Protein AF-A0A4V2WCC1-F1 (afdb_monomer_lite)

Radius of gyration: 17.13 Å; chains: 1; bounding box: 32×30×43 Å

Foldseek 3Di:
DDLLDLVVDPLVVVLVVLVCLVVLHWDWDDQDPVDGIDIDGSVDPDDDDDDQSCLVHDVVSDPDDDDDDDDLVRVLVVCCVPCCVPPVDDSVVSVVVSVVSVVSNVVRRPDD

Organism: Bacillus thuringiensis (NCBI:txid1428)

Secondary structure (DSSP, 8-state):
--TTSGGGS-HHHHHHHHHHHHTT--EEPPP-SSS---EEPTT-S-----SGGGGGS-GGG-SS-------HHHHHHHHHHHHHHHH---HHHHHHHHHHHHHHHHHHSS--

Structure (mmCIF, N/CA/C/O backbone):
data_AF-A0A4V2WCC1-F1
#
_entry.id   AF-A0A4V2WCC1-F1
#
loop_
_atom_site.group_PDB
_atom_site.id
_atom_site.type_symbol
_atom_site.label_atom_id
_atom_site.label_alt_id
_atom_site.label_comp_id
_atom_site.label_asym_id
_atom_site.label_entity_id
_atom_site.label_seq_id
_atom_site.pdbx_PDB_ins_code
_atom_site.Cartn_x
_atom_site.Cartn_y
_atom_site.Cartn_z
_atom_site.occupancy
_atom_site.B_iso_or_equiv
_atom_site.auth_seq_id
_atom_site.auth_comp_id
_atom_site.auth_asym_id
_atom_site.auth_atom_id
_atom_site.pdbx_PDB_model_num
ATOM 1 N N . MET A 1 1 ? 18.038 -1.943 -5.615 1.00 68.38 1 MET A N 1
ATOM 2 C CA . MET A 1 1 ? 16.802 -2.685 -5.277 1.00 68.38 1 MET A CA 1
ATOM 3 C C . MET A 1 1 ? 15.623 -1.809 -5.671 1.00 68.38 1 MET A C 1
ATOM 5 O O . MET A 1 1 ? 15.697 -0.616 -5.408 1.00 68.38 1 MET A O 1
ATOM 9 N N . THR A 1 2 ? 14.612 -2.341 -6.362 1.00 82.25 2 THR A N 1
ATOM 10 C CA . THR A 1 2 ? 13.464 -1.542 -6.838 1.00 82.25 2 THR A CA 1
ATOM 11 C C . THR A 1 2 ? 12.271 -1.673 -5.888 1.00 82.25 2 THR A C 1
ATOM 13 O O . THR A 1 2 ? 12.236 -2.580 -5.057 1.00 82.25 2 THR A O 1
ATOM 16 N N . ALA A 1 3 ? 11.263 -0.812 -6.047 1.00 81.50 3 ALA A N 1
ATOM 17 C CA . ALA A 1 3 ? 10.006 -0.902 -5.303 1.00 81.50 3 ALA A CA 1
ATOM 18 C C . ALA A 1 3 ? 9.183 -2.172 -5.615 1.00 81.50 3 ALA A C 1
ATOM 20 O O . ALA A 1 3 ? 8.225 -2.458 -4.904 1.00 81.50 3 ALA A O 1
ATOM 21 N N . CYS A 1 4 ? 9.541 -2.953 -6.641 1.00 83.81 4 CYS A N 1
ATOM 22 C CA . CYS A 1 4 ? 8.897 -4.240 -6.925 1.00 83.81 4 CYS A CA 1
ATOM 23 C C . CYS A 1 4 ? 9.406 -5.372 -6.018 1.00 83.81 4 CYS A C 1
ATOM 25 O O . CYS A 1 4 ? 8.863 -6.468 -6.059 1.00 83.81 4 CYS A O 1
ATOM 27 N N . HIS A 1 5 ? 10.437 -5.131 -5.200 1.00 86.69 5 HIS A N 1
ATOM 28 C CA . HIS A 1 5 ? 10.975 -6.123 -4.275 1.00 86.69 5 HIS A CA 1
ATOM 29 C C . HIS A 1 5 ? 10.437 -5.891 -2.848 1.00 86.69 5 HIS A C 1
ATOM 31 O O . HIS A 1 5 ? 10.553 -4.770 -2.348 1.00 86.69 5 HIS A O 1
ATOM 37 N N . PRO A 1 6 ? 9.934 -6.916 -2.132 1.00 88.00 6 PRO A N 1
ATOM 38 C CA . PRO A 1 6 ? 9.342 -6.751 -0.797 1.00 88.00 6 PRO A CA 1
ATOM 39 C C . PRO A 1 6 ? 10.318 -6.153 0.228 1.00 88.00 6 PRO A C 1
ATOM 41 O O . PRO A 1 6 ? 9.937 -5.310 1.034 1.00 88.00 6 PRO A O 1
ATOM 44 N N . ALA A 1 7 ? 11.606 -6.506 0.144 1.00 89.75 7 ALA A N 1
ATOM 45 C CA . ALA A 1 7 ? 12.652 -5.950 1.014 1.00 89.75 7 ALA A CA 1
ATOM 46 C C . ALA A 1 7 ? 12.912 -4.437 0.839 1.00 89.75 7 ALA A C 1
ATOM 48 O O . ALA A 1 7 ? 13.630 -3.852 1.645 1.00 89.75 7 ALA A O 1
ATOM 49 N N . ALA A 1 8 ? 12.336 -3.792 -0.182 1.00 90.56 8 ALA A N 1
ATOM 50 C CA . ALA A 1 8 ? 12.381 -2.338 -0.324 1.00 90.56 8 ALA A CA 1
ATOM 51 C C . ALA A 1 8 ? 11.362 -1.614 0.581 1.00 90.56 8 ALA A C 1
ATOM 53 O O . ALA A 1 8 ? 11.349 -0.385 0.614 1.00 90.56 8 ALA A O 1
ATOM 54 N N . HIS A 1 9 ? 10.510 -2.355 1.301 1.00 91.75 9 HIS A N 1
ATOM 55 C CA . HIS A 1 9 ? 9.377 -1.819 2.055 1.00 91.75 9 HIS A CA 1
ATOM 56 C C . HIS A 1 9 ? 9.447 -2.167 3.544 1.00 91.75 9 HIS A C 1
ATOM 58 O O . HIS A 1 9 ? 9.934 -3.223 3.945 1.00 91.75 9 HIS A O 1
ATOM 64 N N . HIS A 1 10 ? 8.855 -1.314 4.380 1.00 94.25 10 HIS A N 1
ATOM 65 C CA . HIS A 1 10 ? 8.671 -1.571 5.812 1.00 94.25 10 HIS A CA 1
ATOM 66 C C . HIS A 1 10 ? 7.405 -2.410 6.082 1.00 94.25 10 HIS A C 1
ATOM 68 O O . HIS A 1 10 ? 6.496 -1.964 6.780 1.00 94.25 10 HIS A O 1
ATOM 74 N N . LEU A 1 11 ? 7.331 -3.624 5.520 1.00 95.31 11 LEU A N 1
ATOM 75 C CA . LEU A 1 11 ? 6.110 -4.452 5.503 1.00 95.31 11 LEU A CA 1
ATOM 76 C C . LEU A 1 11 ? 5.540 -4.741 6.900 1.00 95.31 11 LEU A C 1
ATOM 78 O O . LEU A 1 11 ? 4.359 -4.517 7.134 1.00 95.31 11 LEU A O 1
ATOM 82 N N . ALA A 1 12 ? 6.382 -5.141 7.858 1.00 96.12 12 ALA A N 1
ATOM 83 C CA . ALA A 1 12 ? 5.937 -5.422 9.227 1.00 96.12 12 ALA A CA 1
ATOM 84 C C . ALA A 1 12 ? 5.347 -4.185 9.930 1.00 96.12 12 ALA A C 1
ATOM 86 O O . ALA A 1 12 ? 4.411 -4.296 10.721 1.00 96.12 12 ALA A O 1
ATOM 87 N N . ALA A 1 13 ? 5.877 -2.995 9.634 1.00 96.00 13 ALA A N 1
ATOM 88 C CA . ALA A 1 13 ? 5.313 -1.758 10.157 1.00 96.00 13 ALA A CA 1
ATOM 89 C C . ALA A 1 13 ? 3.961 -1.451 9.502 1.00 96.00 13 ALA A C 1
ATOM 91 O O . ALA A 1 13 ? 3.026 -1.102 10.212 1.00 96.00 13 ALA A O 1
ATOM 92 N N . LEU A 1 14 ? 3.832 -1.655 8.186 1.00 96.44 14 LEU A N 1
ATOM 93 C CA . LEU A 1 14 ? 2.562 -1.488 7.480 1.00 96.44 14 LEU A CA 1
ATOM 94 C C . LEU A 1 14 ? 1.477 -2.436 8.018 1.00 96.44 14 LEU A C 1
ATOM 96 O O . LEU A 1 14 ? 0.362 -1.990 8.278 1.00 96.44 14 LEU A O 1
ATOM 100 N N . GLU A 1 15 ? 1.790 -3.716 8.241 1.00 97.44 15 GLU A N 1
ATOM 101 C CA . GLU A 1 15 ? 0.832 -4.672 8.816 1.00 97.44 15 GLU A CA 1
ATOM 102 C 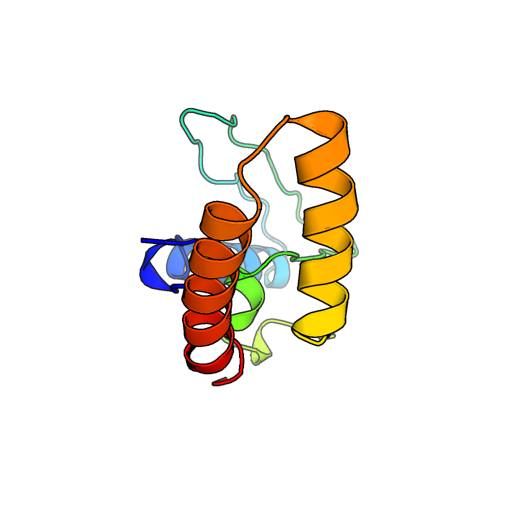C . GLU A 1 15 ? 0.379 -4.260 10.217 1.00 97.44 15 GLU A C 1
ATOM 104 O O . GLU A 1 15 ? -0.822 -4.230 10.495 1.00 97.44 15 GLU A O 1
ATOM 109 N N . ARG A 1 16 ? 1.328 -3.886 11.085 1.00 97.44 16 ARG A N 1
ATOM 110 C CA . ARG A 1 16 ? 1.032 -3.358 12.422 1.00 97.44 16 ARG A CA 1
ATOM 111 C C . ARG A 1 16 ? 0.112 -2.140 12.338 1.00 97.44 16 ARG A C 1
ATOM 113 O O . ARG A 1 16 ? -0.865 -2.055 13.077 1.00 97.44 16 ARG A O 1
ATOM 120 N N . ASP A 1 17 ? 0.413 -1.208 11.443 1.00 97.00 17 ASP A N 1
ATOM 121 C CA . ASP A 1 17 ? -0.343 0.030 11.275 1.00 97.00 17 ASP A CA 1
ATOM 122 C C . ASP A 1 17 ? -1.782 -0.252 10.803 1.00 97.00 17 ASP A C 1
ATOM 124 O O . ASP A 1 17 ? -2.736 0.304 11.349 1.00 97.00 17 ASP A O 1
ATOM 128 N N . ILE A 1 18 ? -1.977 -1.203 9.883 1.00 96.75 18 ILE A N 1
ATOM 129 C CA . ILE A 1 18 ? -3.315 -1.646 9.456 1.00 96.75 18 ILE A CA 1
ATOM 130 C C . ILE A 1 18 ? -4.065 -2.341 10.600 1.00 96.75 18 ILE A C 1
ATOM 132 O O . ILE A 1 18 ? -5.260 -2.106 10.790 1.00 96.75 18 ILE A O 1
ATOM 136 N N . GLN A 1 19 ? -3.391 -3.169 11.400 1.00 97.25 19 GLN A N 1
ATOM 137 C CA . GLN A 1 19 ? -4.007 -3.793 12.574 1.00 97.25 19 GLN A CA 1
ATOM 138 C C . GLN A 1 19 ? -4.459 -2.751 13.605 1.00 97.25 19 GLN A C 1
ATOM 140 O O . GLN A 1 19 ? -5.558 -2.878 14.146 1.00 97.25 19 GLN A O 1
ATOM 145 N N . MET A 1 20 ? -3.673 -1.692 13.829 1.00 97.56 20 MET A N 1
ATOM 146 C CA . MET A 1 20 ? -4.065 -0.576 14.698 1.00 97.56 20 MET A CA 1
ATOM 147 C C . MET A 1 20 ? -5.328 0.124 14.185 1.00 97.56 20 MET A C 1
ATOM 149 O O . MET A 1 20 ? -6.249 0.356 14.969 1.00 97.56 20 MET A O 1
ATOM 153 N N . VAL A 1 21 ? -5.434 0.366 12.872 1.00 96.00 21 VAL A N 1
ATOM 154 C CA . VAL A 1 21 ? -6.669 0.893 12.260 1.00 96.00 21 VAL A CA 1
ATOM 155 C C . VAL A 1 21 ? -7.857 -0.026 12.540 1.00 96.00 21 VAL A C 1
ATOM 157 O O . VAL A 1 21 ? -8.905 0.444 12.979 1.00 96.00 21 VAL A O 1
ATOM 160 N N . ARG A 1 22 ? -7.705 -1.339 12.332 1.00 94.50 22 ARG A N 1
ATOM 161 C CA . ARG A 1 22 ? -8.778 -2.322 12.575 1.00 94.50 22 ARG A CA 1
ATOM 162 C C . ARG A 1 22 ? -9.199 -2.389 14.044 1.00 94.50 22 ARG A C 1
ATOM 164 O O . ARG A 1 22 ? -10.365 -2.644 14.326 1.00 94.50 22 ARG A O 1
ATOM 171 N N . ALA A 1 23 ? -8.265 -2.151 14.960 1.00 96.50 23 ALA A N 1
ATOM 172 C CA . ALA A 1 23 ? -8.517 -2.085 16.395 1.00 96.50 23 ALA A CA 1
ATOM 173 C C . ALA A 1 23 ? -9.108 -0.737 16.854 1.00 96.50 23 ALA A C 1
ATOM 175 O O . ALA A 1 23 ? -9.413 -0.584 18.035 1.00 96.50 23 ALA A O 1
ATOM 176 N N . GLY A 1 24 ? -9.278 0.237 15.951 1.00 96.69 24 GLY A N 1
ATOM 177 C CA . GLY A 1 24 ? -9.790 1.564 16.290 1.00 96.69 24 GLY A CA 1
ATOM 178 C C . GLY A 1 24 ? -8.788 2.413 17.073 1.00 96.69 24 GLY A C 1
ATOM 179 O O . GLY A 1 24 ? -9.194 3.199 17.926 1.00 96.69 24 GLY A O 1
ATOM 180 N N . LEU A 1 25 ? -7.489 2.256 16.802 1.00 98.06 25 LEU A N 1
ATOM 181 C CA . LEU A 1 25 ? -6.419 3.013 17.449 1.00 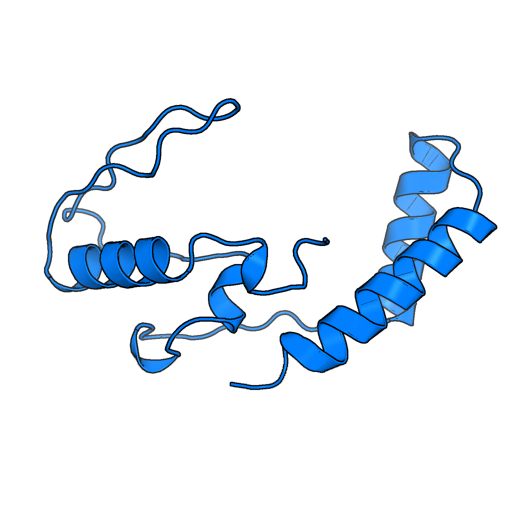98.06 25 LEU A CA 1
ATOM 182 C C . LEU A 1 25 ? -5.902 4.139 16.549 1.00 98.06 25 LEU A C 1
ATOM 184 O O . LEU A 1 25 ? -5.754 3.980 15.337 1.00 98.06 25 LEU A O 1
ATOM 188 N N . ASP A 1 26 ? -5.601 5.275 17.172 1.00 98.06 26 ASP A N 1
ATOM 189 C CA . ASP A 1 26 ? -4.834 6.347 16.545 1.00 98.06 26 ASP A CA 1
ATOM 190 C C . ASP A 1 26 ? -3.357 5.931 16.463 1.00 98.06 26 ASP A C 1
ATOM 192 O O . ASP A 1 26 ? -2.810 5.373 17.418 1.00 98.06 26 ASP A O 1
ATOM 196 N N . PHE A 1 27 ? -2.685 6.234 15.352 1.00 97.56 27 PHE A N 1
ATOM 197 C CA . PHE A 1 27 ? -1.245 6.004 15.225 1.00 97.56 27 PHE A CA 1
ATOM 198 C C . PHE A 1 27 ? -0.570 7.061 14.354 1.00 97.56 27 PHE A C 1
ATOM 200 O O . PHE A 1 27 ? -1.212 7.757 13.571 1.00 97.56 27 PHE A O 1
ATOM 207 N N . TYR A 1 28 ? 0.747 7.173 14.485 1.00 97.94 28 TYR A N 1
ATOM 208 C CA . TYR A 1 28 ? 1.570 8.043 13.654 1.00 97.94 28 TYR A CA 1
ATOM 209 C C . TYR A 1 28 ? 2.285 7.228 12.577 1.00 97.94 28 TYR A C 1
ATOM 211 O O . TYR A 1 28 ? 2.880 6.194 12.883 1.00 97.94 28 TYR A O 1
ATOM 219 N N . THR A 1 29 ? 2.266 7.702 11.330 1.00 96.56 29 THR A N 1
ATOM 220 C CA . THR A 1 29 ? 3.051 7.096 10.243 1.00 96.56 29 THR A CA 1
ATOM 221 C C . THR A 1 29 ? 4.550 7.204 10.530 1.00 96.56 29 THR A C 1
ATOM 223 O O . THR A 1 29 ? 4.989 8.071 11.289 1.00 96.56 29 THR A O 1
ATOM 226 N N . ILE A 1 30 ? 5.363 6.365 9.889 1.00 94.81 30 ILE A N 1
ATOM 227 C CA . ILE A 1 30 ? 6.827 6.437 10.011 1.00 94.81 30 ILE A CA 1
ATOM 228 C C . ILE A 1 30 ? 7.330 7.814 9.541 1.00 94.81 30 ILE A C 1
ATOM 230 O O . ILE A 1 30 ? 6.932 8.296 8.480 1.00 94.81 30 ILE A O 1
ATOM 234 N N . ASP A 1 31 ? 8.206 8.441 10.331 1.00 95.50 31 ASP A N 1
ATOM 235 C CA . ASP A 1 31 ? 8.955 9.631 9.914 1.00 95.50 31 ASP A CA 1
ATOM 236 C C . ASP A 1 31 ? 10.075 9.210 8.957 1.00 95.50 31 ASP A C 1
ATOM 238 O O . ASP A 1 31 ? 10.838 8.287 9.243 1.00 95.50 31 ASP A O 1
ATOM 242 N N . THR A 1 32 ? 10.185 9.880 7.815 1.00 92.06 32 THR A N 1
ATOM 243 C CA . THR A 1 32 ? 11.234 9.614 6.824 1.00 92.06 32 THR A CA 1
ATOM 244 C C . THR A 1 32 ? 11.970 10.905 6.488 1.00 92.06 32 THR A C 1
ATOM 246 O O . THR A 1 32 ? 11.486 12.006 6.744 1.00 92.06 32 THR A O 1
ATOM 249 N N . HIS A 1 33 ? 13.143 10.796 5.863 1.00 93.25 33 HIS A N 1
ATOM 250 C CA . HIS A 1 33 ? 13.923 11.972 5.470 1.00 93.25 33 HIS A CA 1
ATOM 251 C C . HIS A 1 33 ? 13.202 12.879 4.452 1.00 93.25 33 HIS A C 1
ATOM 253 O O . HIS A 1 33 ? 13.517 14.063 4.376 1.00 93.25 33 HIS A O 1
ATOM 259 N N . TYR A 1 34 ? 12.237 12.344 3.692 1.00 91.31 34 TYR A N 1
ATOM 260 C CA . TYR A 1 34 ? 11.465 13.074 2.677 1.00 91.31 34 TYR A CA 1
ATOM 261 C C . TYR A 1 34 ? 10.015 13.373 3.086 1.00 91.31 34 TYR A C 1
ATOM 263 O O . TYR A 1 34 ? 9.334 14.129 2.397 1.00 91.31 34 TYR A O 1
ATOM 271 N N . MET A 1 35 ? 9.510 12.796 4.179 1.00 93.88 35 MET A N 1
ATOM 272 C CA . MET A 1 35 ? 8.133 13.005 4.622 1.00 93.88 35 MET A CA 1
ATOM 273 C C . MET A 1 35 ? 8.026 12.935 6.138 1.00 93.88 35 MET A C 1
ATOM 275 O O . MET A 1 35 ? 8.414 11.940 6.752 1.00 93.88 35 MET A O 1
ATOM 279 N N . LYS A 1 36 ? 7.429 13.983 6.715 1.00 96.88 36 LYS A N 1
ATOM 280 C CA . LYS A 1 36 ? 7.127 14.028 8.141 1.00 96.88 36 LYS A CA 1
ATOM 281 C C . LYS A 1 36 ? 6.012 13.066 8.525 1.00 96.88 36 LYS A C 1
ATOM 283 O O . LYS A 1 36 ? 5.036 12.923 7.786 1.00 96.88 36 LYS A O 1
ATOM 288 N N . SER A 1 37 ? 6.153 12.468 9.703 1.00 97.44 37 SER A N 1
ATOM 289 C CA . SER A 1 37 ? 5.123 11.643 10.333 1.00 97.44 37 SER A CA 1
ATOM 290 C C . SER A 1 37 ? 3.772 12.368 10.425 1.00 97.44 37 SER A C 1
ATOM 292 O O . SER A 1 37 ? 3.710 13.571 10.697 1.00 97.44 37 SER A O 1
ATOM 294 N N . LYS A 1 38 ? 2.677 11.632 10.201 1.00 97.44 38 LYS A N 1
ATOM 295 C CA . LYS A 1 38 ? 1.296 12.129 10.269 1.00 97.44 38 LYS A CA 1
ATOM 296 C C . LYS A 1 38 ? 0.446 11.247 11.172 1.00 97.44 38 LYS A C 1
ATOM 298 O O . LYS A 1 38 ? 0.587 10.029 11.155 1.00 97.44 38 LYS A O 1
ATOM 303 N N . LEU A 1 39 ? -0.470 11.868 11.912 1.00 97.62 39 LEU A N 1
ATOM 304 C CA . LEU A 1 39 ? -1.485 11.158 12.686 1.00 97.62 39 LEU A CA 1
ATOM 305 C C . LEU A 1 39 ? -2.547 10.575 11.747 1.00 97.62 39 LEU A C 1
ATOM 307 O O . LEU A 1 39 ? -3.181 11.309 10.987 1.00 97.62 39 LEU A O 1
ATOM 311 N N . ILE A 1 40 ? -2.783 9.274 11.855 1.00 97.56 40 ILE A N 1
ATOM 312 C CA . ILE A 1 40 ? -3.938 8.587 11.291 1.00 97.56 40 ILE A CA 1
ATOM 313 C C . ILE A 1 40 ? -4.921 8.340 12.430 1.00 97.56 40 ILE A C 1
ATOM 315 O O . ILE A 1 40 ? -4.612 7.636 13.391 1.00 97.56 40 ILE A O 1
ATOM 319 N N . SER A 1 41 ? -6.100 8.955 12.335 1.00 96.62 41 SER A N 1
ATOM 320 C CA . SER A 1 41 ? -7.116 8.854 13.381 1.00 96.62 41 SER A CA 1
ATOM 321 C C . SER A 1 41 ? -8.041 7.657 13.171 1.00 96.62 41 SER A C 1
ATOM 323 O O . SER A 1 41 ? -8.594 7.459 12.089 1.00 96.62 41 SER A O 1
ATOM 325 N N . SER A 1 42 ? -8.309 6.947 14.260 1.00 93.50 42 SER A N 1
ATOM 326 C CA . SER A 1 42 ? -9.354 5.936 14.449 1.00 93.50 42 SER A CA 1
ATOM 327 C C . SER A 1 42 ? -10.770 6.419 14.125 1.00 93.50 42 SER A C 1
ATOM 329 O O . SER A 1 42 ? -11.675 5.614 13.913 1.00 93.50 42 SER A O 1
ATOM 331 N N . LYS A 1 43 ? -10.993 7.738 14.060 1.00 95.25 43 LYS A N 1
ATOM 332 C CA . LYS A 1 43 ? -12.286 8.319 13.671 1.00 95.25 43 LYS A CA 1
ATOM 333 C C . LYS A 1 43 ? -12.595 8.134 12.183 1.00 95.25 43 LYS A C 1
ATOM 335 O O . LYS A 1 43 ? -13.761 8.269 11.797 1.00 95.25 43 LYS A O 1
ATOM 340 N N . ASN A 1 44 ? -11.586 7.837 11.361 1.00 95.50 44 ASN A N 1
ATOM 341 C CA . ASN A 1 44 ? -11.759 7.574 9.938 1.00 95.50 44 ASN A CA 1
ATOM 342 C C . ASN A 1 44 ? -12.671 6.359 9.730 1.00 95.50 44 ASN A C 1
ATOM 344 O O . ASN A 1 44 ? -12.466 5.298 10.310 1.00 95.50 44 ASN A O 1
ATOM 348 N N . LYS A 1 45 ? -13.699 6.520 8.892 1.00 95.12 45 LYS A N 1
ATOM 349 C CA . LYS A 1 45 ? -14.673 5.452 8.605 1.00 95.12 45 LYS A CA 1
ATOM 350 C C . LYS A 1 45 ? -14.182 4.461 7.558 1.00 95.12 45 LYS A C 1
ATOM 352 O O . LYS A 1 45 ? -14.647 3.328 7.530 1.00 95.12 45 LYS A O 1
ATOM 357 N N . VAL A 1 46 ? -13.269 4.905 6.701 1.00 96.19 46 VAL A N 1
ATOM 358 C CA . VAL A 1 46 ? -12.670 4.120 5.625 1.00 96.19 46 VAL A CA 1
ATOM 359 C C . VAL A 1 46 ? -11.184 4.450 5.589 1.00 96.19 46 VAL A C 1
ATOM 361 O O . VAL A 1 46 ? -10.814 5.625 5.616 1.00 96.19 46 VAL A O 1
ATOM 364 N N . THR A 1 47 ? -10.353 3.416 5.500 1.00 96.00 47 THR A N 1
ATOM 365 C CA . THR A 1 47 ? -8.913 3.534 5.265 1.00 96.00 47 THR A CA 1
ATOM 366 C C . THR A 1 47 ? -8.594 2.838 3.955 1.00 96.00 47 THR A C 1
ATOM 368 O O . THR A 1 47 ? -8.958 1.679 3.766 1.00 96.00 47 THR A O 1
ATOM 371 N N . ILE A 1 48 ? -7.922 3.550 3.054 1.00 96.62 48 ILE A N 1
ATOM 372 C CA . ILE A 1 48 ? -7.439 3.011 1.783 1.00 96.62 48 ILE A CA 1
ATOM 373 C C . ILE A 1 48 ? -5.929 2.845 1.914 1.00 96.62 48 ILE A C 1
ATOM 375 O O . ILE A 1 48 ? -5.229 3.805 2.234 1.00 96.62 48 ILE A O 1
ATOM 379 N N . VAL 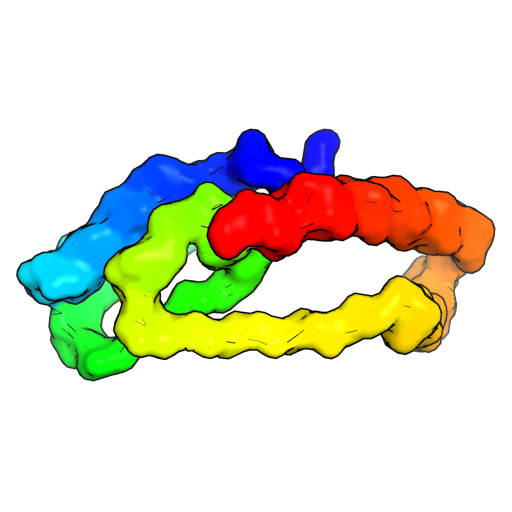A 1 49 ? -5.442 1.629 1.680 1.00 95.62 49 VAL A N 1
ATOM 380 C CA . VAL A 1 49 ? -4.013 1.333 1.563 1.00 95.62 49 VAL A CA 1
ATOM 381 C C . VAL A 1 49 ? -3.735 1.125 0.084 1.00 95.62 49 VAL A C 1
ATOM 383 O O . VAL A 1 49 ? -4.344 0.261 -0.542 1.00 95.62 49 VAL A O 1
ATOM 386 N N . GLU A 1 50 ? -2.862 1.951 -0.476 1.00 94.69 50 GLU A N 1
ATOM 387 C CA . GLU A 1 50 ? -2.552 1.971 -1.903 1.00 94.69 50 GLU A CA 1
ATOM 388 C C . GLU A 1 50 ? -1.035 1.916 -2.107 1.00 94.69 50 GLU A C 1
ATOM 390 O O . GLU A 1 50 ? -0.263 2.355 -1.251 1.00 94.69 50 GLU A O 1
ATOM 395 N N . GLY A 1 51 ? -0.624 1.319 -3.226 1.00 91.44 51 GLY A N 1
ATOM 396 C CA . GLY A 1 51 ? 0.769 1.126 -3.610 1.00 91.44 51 GLY A CA 1
ATOM 397 C C . GLY A 1 51 ? 1.205 -0.341 -3.629 1.00 91.44 51 GLY A C 1
ATOM 398 O O . GLY A 1 51 ? 0.491 -1.248 -3.203 1.00 91.44 51 GLY A O 1
ATOM 399 N N . MET A 1 52 ? 2.425 -0.571 -4.124 1.00 89.50 52 MET A N 1
ATOM 400 C CA . MET A 1 52 ? 2.993 -1.913 -4.335 1.00 89.50 52 MET A CA 1
ATOM 401 C C . MET A 1 52 ? 3.085 -2.759 -3.061 1.00 89.50 52 MET A C 1
ATOM 403 O O . MET A 1 52 ? 2.920 -3.973 -3.116 1.00 89.50 52 MET A O 1
ATOM 407 N N . SER A 1 53 ? 3.329 -2.134 -1.907 1.00 91.88 53 SER A N 1
ATOM 408 C CA . SER A 1 53 ? 3.486 -2.839 -0.630 1.00 91.88 53 SER A CA 1
ATOM 409 C C . SER A 1 53 ? 2.228 -3.589 -0.190 1.00 91.88 53 SER A C 1
ATOM 411 O O . SER A 1 53 ? 2.348 -4.575 0.534 1.00 91.88 53 SER A O 1
ATOM 413 N N . ALA A 1 54 ? 1.043 -3.181 -0.659 1.00 92.50 54 ALA A N 1
ATOM 414 C CA . ALA A 1 54 ? -0.211 -3.873 -0.374 1.00 92.50 54 ALA A CA 1
ATOM 415 C C . ALA A 1 54 ? -0.248 -5.302 -0.950 1.00 92.50 54 ALA A C 1
ATOM 417 O O . ALA A 1 54 ? -0.941 -6.151 -0.398 1.00 92.50 54 ALA A O 1
ATOM 418 N N . ALA A 1 55 ? 0.521 -5.585 -2.010 1.00 90.00 55 ALA A N 1
ATOM 419 C CA . ALA A 1 55 ? 0.637 -6.925 -2.591 1.00 90.00 55 ALA A CA 1
ATOM 420 C C . ALA A 1 55 ? 1.538 -7.872 -1.769 1.00 90.00 55 ALA A C 1
ATOM 422 O O . ALA A 1 55 ? 1.528 -9.081 -1.984 1.00 90.00 55 ALA A O 1
ATOM 423 N N . PHE A 1 56 ? 2.324 -7.342 -0.824 1.00 91.88 56 PHE A N 1
ATOM 424 C CA . PHE A 1 56 ? 3.351 -8.098 -0.093 1.00 91.88 56 PHE A CA 1
ATOM 425 C C . PHE A 1 56 ? 3.001 -8.383 1.375 1.00 91.88 56 PHE A C 1
ATOM 427 O O . PHE A 1 56 ? 3.853 -8.872 2.114 1.00 91.88 56 PHE A O 1
ATOM 434 N N . ILE A 1 57 ? 1.788 -8.049 1.813 1.00 94.06 57 ILE A N 1
ATOM 435 C CA . ILE A 1 57 ? 1.324 -8.235 3.195 1.00 94.06 57 ILE A CA 1
ATOM 436 C C . ILE A 1 57 ? 0.093 -9.135 3.248 1.00 94.06 57 ILE A C 1
ATOM 438 O O . ILE A 1 57 ? -0.541 -9.381 2.222 1.00 94.06 57 ILE A O 1
ATOM 442 N N . ASN A 1 58 ? -0.261 -9.616 4.442 1.00 94.56 58 ASN A N 1
ATOM 443 C CA . ASN A 1 58 ? -1.362 -10.559 4.611 1.00 94.56 58 ASN A CA 1
ATOM 444 C C . ASN A 1 58 ? -2.690 -10.015 4.020 1.00 94.56 58 ASN A C 1
ATOM 446 O O . ASN A 1 58 ? -3.232 -9.023 4.529 1.00 94.56 58 ASN A O 1
ATOM 450 N N . PRO A 1 59 ? -3.268 -10.678 2.995 1.00 93.25 59 PRO A N 1
ATOM 451 C CA . PRO A 1 59 ? -4.463 -10.197 2.308 1.00 93.25 59 PRO A CA 1
ATOM 452 C C . PRO A 1 59 ? -5.740 -10.245 3.164 1.00 93.25 59 PRO A C 1
ATOM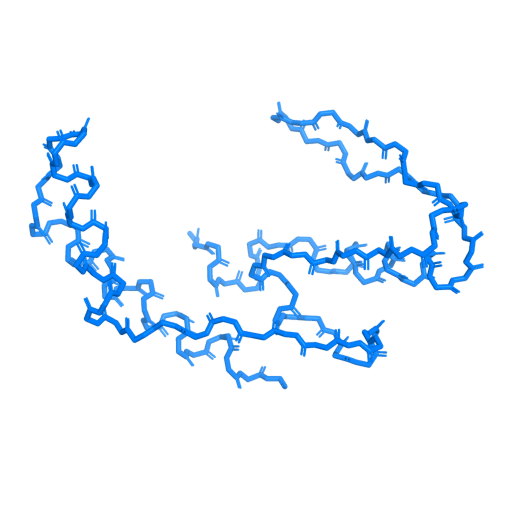 454 O O . PRO A 1 59 ? -6.745 -9.644 2.768 1.00 93.25 59 PRO A O 1
ATOM 457 N N . ASP A 1 60 ? -5.725 -10.922 4.315 1.00 95.00 60 ASP A N 1
ATOM 458 C CA . ASP A 1 60 ? -6.845 -10.979 5.267 1.00 95.00 60 ASP A CA 1
ATOM 459 C C . ASP A 1 60 ? -6.971 -9.706 6.118 1.00 95.00 60 ASP A C 1
ATOM 461 O O . ASP A 1 60 ? -7.983 -9.480 6.788 1.00 95.00 60 ASP A O 1
ATOM 465 N N . LEU A 1 61 ? -5.969 -8.821 6.069 1.00 95.62 61 LEU A N 1
ATOM 466 C CA . LEU A 1 61 ? -6.042 -7.506 6.706 1.00 95.62 61 LEU A CA 1
ATOM 467 C C . LEU A 1 61 ? -7.064 -6.581 6.021 1.00 95.62 61 LEU A C 1
ATOM 469 O O . LEU A 1 61 ? -7.551 -5.630 6.645 1.00 95.62 61 LEU A O 1
ATOM 473 N N . PHE A 1 62 ? -7.437 -6.877 4.773 1.00 95.38 62 PHE A N 1
ATOM 474 C CA . PHE A 1 62 ? -8.302 -6.045 3.941 1.00 95.38 62 PHE A CA 1
ATOM 475 C C . PHE A 1 62 ? -9.727 -6.588 3.838 1.00 95.38 62 PHE A C 1
ATOM 477 O O . PHE A 1 62 ? -9.950 -7.756 3.533 1.00 95.38 62 PHE A O 1
ATOM 484 N N . ASN A 1 63 ? -10.717 -5.707 4.013 1.00 96.81 63 ASN A N 1
ATOM 485 C CA . ASN A 1 63 ? -12.122 -6.051 3.770 1.00 96.81 63 ASN A CA 1
ATOM 486 C C . ASN A 1 63 ? -12.472 -6.096 2.275 1.00 96.81 63 ASN A C 1
ATOM 488 O O . ASN A 1 63 ? -13.349 -6.854 1.873 1.00 96.81 63 ASN A O 1
ATOM 492 N N . LEU A 1 64 ? -11.799 -5.273 1.467 1.00 96.56 64 LEU A N 1
ATOM 493 C CA . LEU A 1 64 ? -11.959 -5.189 0.020 1.00 96.56 64 LEU A CA 1
ATOM 494 C C . LEU A 1 64 ? -10.577 -5.051 -0.619 1.00 96.56 64 LEU A C 1
ATOM 496 O O . LEU A 1 64 ? -9.743 -4.293 -0.126 1.00 96.56 64 LEU A O 1
ATOM 500 N N . LYS A 1 65 ? -10.356 -5.773 -1.717 1.00 94.88 65 LYS A N 1
ATOM 501 C CA . LYS A 1 65 ? -9.100 -5.786 -2.471 1.00 94.88 65 LYS A CA 1
ATOM 502 C C . LYS A 1 65 ? -9.398 -5.404 -3.916 1.00 94.88 65 LYS A C 1
ATOM 504 O O . LYS A 1 65 ? -10.296 -5.979 -4.526 1.00 94.88 65 LYS A O 1
ATOM 509 N N . ILE A 1 66 ? -8.672 -4.418 -4.435 1.00 94.50 66 ILE A N 1
ATOM 510 C CA . ILE A 1 66 ? -8.799 -3.925 -5.810 1.00 94.50 66 ILE A CA 1
ATOM 511 C C . ILE A 1 66 ? -7.410 -3.963 -6.431 1.00 94.50 66 ILE A C 1
ATOM 513 O O . ILE A 1 66 ? -6.458 -3.459 -5.839 1.00 94.50 66 ILE A O 1
ATOM 517 N N . TYR A 1 67 ? -7.305 -4.551 -7.618 1.00 91.06 67 TYR A N 1
ATOM 518 C CA . TYR A 1 67 ? -6.052 -4.664 -8.349 1.00 91.06 67 TYR A CA 1
ATOM 519 C C . TYR A 1 67 ? -6.196 -4.044 -9.737 1.00 91.06 67 TYR A C 1
ATOM 521 O O . TYR A 1 67 ? -7.044 -4.459 -10.528 1.00 91.06 67 TYR A O 1
ATOM 529 N N . PHE A 1 68 ? -5.360 -3.048 -10.028 1.00 90.38 68 PHE A N 1
ATOM 530 C CA . PHE A 1 68 ? -5.294 -2.413 -11.340 1.00 90.38 68 PHE A CA 1
ATOM 531 C C . PHE A 1 68 ? -4.187 -3.063 -12.166 1.00 90.38 68 PHE A C 1
ATOM 533 O O . PHE A 1 68 ? -3.019 -2.694 -12.072 1.00 90.38 68 PHE A O 1
ATOM 540 N N . TYR A 1 69 ? -4.564 -4.037 -12.989 1.00 87.56 69 TYR A N 1
ATOM 541 C CA . TYR A 1 69 ? -3.640 -4.667 -13.921 1.00 87.56 69 TYR A CA 1
ATOM 542 C C . TYR A 1 69 ? -3.376 -3.767 -15.133 1.00 87.56 69 TYR A C 1
ATOM 544 O O . TYR A 1 69 ? -4.303 -3.202 -15.712 1.00 87.56 69 TYR A O 1
ATOM 552 N N . THR A 1 70 ? -2.114 -3.670 -15.544 1.00 87.75 70 THR A N 1
ATOM 553 C CA . THR A 1 70 ? -1.718 -3.129 -16.850 1.00 87.75 70 THR A CA 1
ATOM 554 C C . THR A 1 70 ? -0.721 -4.099 -17.483 1.00 87.75 70 THR A C 1
ATOM 556 O O . THR A 1 70 ? 0.250 -4.521 -16.841 1.00 87.75 70 THR A O 1
ATOM 559 N N . ASP A 1 71 ? -0.963 -4.493 -18.729 1.00 87.81 71 ASP A N 1
ATOM 560 C CA . ASP A 1 71 ? -0.028 -5.323 -19.484 1.00 87.81 71 ASP A CA 1
ATOM 561 C C . ASP A 1 71 ? 1.265 -4.547 -19.803 1.00 87.81 71 ASP A C 1
ATOM 563 O O . ASP A 1 71 ? 1.312 -3.316 -19.729 1.00 87.81 71 ASP A O 1
ATOM 567 N N . GLY A 1 72 ? 2.345 -5.273 -20.098 1.00 85.12 72 GLY A N 1
ATOM 568 C CA . GLY A 1 72 ? 3.671 -4.673 -20.259 1.00 85.12 72 GLY A CA 1
ATOM 569 C C . GLY A 1 72 ? 3.760 -3.722 -21.450 1.00 85.12 72 GLY A C 1
ATOM 570 O O . GLY A 1 72 ? 4.477 -2.727 -21.375 1.00 85.12 72 GLY A O 1
ATOM 571 N N . GLU A 1 73 ? 3.004 -3.984 -22.516 1.00 86.69 73 GLU A N 1
ATOM 572 C CA . GLU A 1 73 ? 2.995 -3.152 -23.718 1.00 86.69 73 GLU A CA 1
ATOM 573 C C . GLU A 1 73 ? 2.286 -1.820 -23.448 1.00 86.69 73 GLU A C 1
ATOM 575 O O . GLU A 1 73 ? 2.843 -0.752 -23.714 1.00 86.69 73 GLU A O 1
ATOM 580 N N . THR A 1 74 ? 1.107 -1.863 -22.822 1.00 88.44 74 THR A N 1
ATOM 581 C CA . THR A 1 74 ? 0.367 -0.666 -22.402 1.00 88.44 74 THR A CA 1
ATOM 582 C C . THR A 1 74 ? 1.156 0.165 -21.388 1.00 88.44 74 THR A C 1
ATOM 584 O O . THR A 1 74 ? 1.162 1.397 -21.466 1.00 88.44 74 THR A O 1
ATOM 587 N N . GLU A 1 75 ? 1.837 -0.476 -20.433 1.00 87.69 75 GLU A N 1
ATOM 588 C CA . GLU A 1 75 ? 2.698 0.210 -19.465 1.00 87.69 75 GLU A CA 1
ATOM 589 C C . GLU A 1 75 ? 3.876 0.907 -20.160 1.00 87.69 75 GLU A C 1
ATOM 591 O O . GLU A 1 75 ? 4.105 2.098 -19.927 1.00 87.69 75 GLU A O 1
ATOM 596 N N . LEU A 1 76 ? 4.584 0.196 -21.046 1.00 85.19 76 LEU A N 1
ATOM 597 C CA . LEU A 1 76 ? 5.720 0.733 -21.789 1.00 85.19 76 LEU A CA 1
ATOM 598 C C . LEU A 1 76 ? 5.300 1.916 -22.663 1.00 85.19 76 LEU A C 1
ATOM 600 O O . LEU A 1 76 ? 5.952 2.953 -22.608 1.00 85.19 76 LEU A O 1
ATOM 604 N N . MET A 1 77 ? 4.186 1.811 -23.397 1.00 85.75 77 MET A N 1
ATOM 605 C CA . MET A 1 77 ? 3.663 2.917 -24.207 1.00 85.75 77 MET A CA 1
ATOM 606 C C . MET A 1 77 ? 3.392 4.167 -23.361 1.00 85.75 77 MET A C 1
ATOM 608 O O . MET A 1 77 ? 3.825 5.259 -23.724 1.00 85.75 77 MET A O 1
ATOM 612 N N . ARG A 1 78 ? 2.740 4.020 -22.198 1.00 83.69 78 ARG A N 1
ATOM 613 C CA . ARG A 1 78 ? 2.469 5.150 -21.289 1.00 83.69 78 ARG A CA 1
ATOM 614 C C . ARG A 1 78 ? 3.748 5.780 -20.739 1.00 83.69 78 ARG A C 1
ATOM 616 O O . ARG A 1 78 ? 3.811 7.000 -20.599 1.00 83.69 78 ARG A O 1
ATOM 623 N N . ILE A 1 79 ? 4.748 4.966 -20.400 1.00 77.38 79 ILE A N 1
ATOM 624 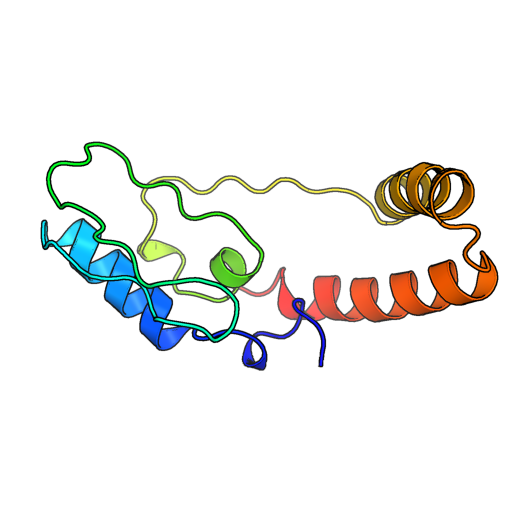C CA . ILE A 1 79 ? 6.049 5.451 -19.920 1.00 77.38 79 ILE A CA 1
ATOM 625 C C . ILE A 1 79 ? 6.779 6.180 -21.043 1.00 77.38 79 ILE A C 1
ATOM 627 O O . ILE A 1 79 ? 7.234 7.295 -20.822 1.00 77.38 79 ILE A O 1
ATOM 631 N N . SER A 1 80 ? 6.850 5.591 -22.237 1.00 74.50 80 SER A N 1
ATOM 632 C CA . SER A 1 80 ? 7.520 6.184 -23.392 1.00 74.50 80 SER A CA 1
ATOM 633 C C . SER A 1 80 ? 6.918 7.536 -23.759 1.00 74.50 80 SER A C 1
ATOM 635 O O . SER A 1 80 ? 7.669 8.494 -23.884 1.00 74.50 80 SER A O 1
ATOM 637 N N . SER A 1 81 ? 5.591 7.660 -23.839 1.00 73.44 81 SER A N 1
ATOM 638 C CA . SER A 1 81 ? 4.952 8.950 -24.138 1.00 73.44 81 SER A CA 1
ATOM 639 C C . SER A 1 81 ? 5.220 10.021 -23.078 1.00 73.44 81 SER A C 1
ATOM 641 O O . SER A 1 81 ? 5.303 11.191 -23.414 1.00 73.44 81 SER A O 1
ATOM 643 N N . ARG A 1 82 ? 5.374 9.654 -21.801 1.00 71.75 82 ARG A N 1
ATOM 644 C CA . ARG A 1 82 ? 5.632 10.625 -20.726 1.00 71.75 82 ARG A CA 1
ATOM 645 C C . ARG A 1 82 ? 7.116 10.974 -20.596 1.00 71.75 82 ARG A C 1
ATOM 647 O O . ARG A 1 82 ? 7.472 12.142 -20.549 1.00 71.75 82 ARG A O 1
ATOM 654 N N . ASP A 1 83 ? 7.995 9.979 -20.535 1.00 63.56 83 ASP A N 1
ATOM 655 C CA . ASP A 1 83 ? 9.412 10.188 -20.212 1.00 63.56 83 ASP A CA 1
ATOM 656 C C . ASP A 1 83 ? 10.254 10.627 -21.425 1.00 63.56 83 ASP A C 1
ATOM 658 O O . ASP A 1 83 ? 11.275 11.296 -21.242 1.00 63.56 83 ASP A O 1
ATOM 662 N N . ILE A 1 84 ? 9.839 10.304 -22.657 1.00 64.00 84 ILE A N 1
ATOM 663 C CA . ILE A 1 84 ? 10.505 10.809 -23.871 1.00 64.00 84 ILE A CA 1
ATOM 664 C C . ILE A 1 84 ? 10.142 12.281 -24.081 1.00 64.00 84 ILE A C 1
ATOM 666 O O . ILE A 1 84 ? 11.042 13.106 -24.245 1.00 64.00 84 ILE A O 1
ATOM 670 N N . ASP A 1 85 ? 8.852 12.618 -23.992 1.00 59.56 85 ASP A N 1
ATOM 671 C CA . ASP A 1 85 ? 8.369 13.973 -24.272 1.00 59.56 85 ASP A CA 1
ATOM 672 C C . ASP A 1 85 ? 8.692 14.964 -23.137 1.00 59.56 85 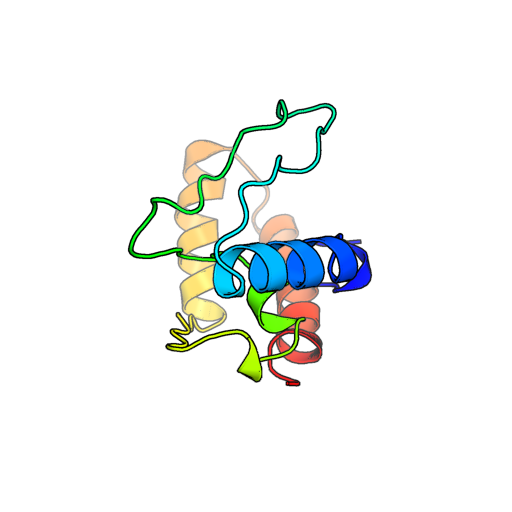ASP A C 1
ATOM 674 O O . ASP A 1 85 ? 8.982 16.128 -23.409 1.00 59.56 85 ASP A O 1
ATOM 678 N N . GLU A 1 86 ? 8.702 14.530 -21.867 1.00 58.50 86 GLU A N 1
ATOM 679 C CA . GLU A 1 86 ? 8.912 15.437 -20.724 1.00 58.50 86 GLU A CA 1
ATOM 680 C C . GLU A 1 86 ? 10.359 15.480 -20.203 1.00 58.50 86 GLU A C 1
ATOM 682 O O . GLU A 1 86 ? 10.733 16.446 -19.532 1.00 58.50 86 GLU A O 1
ATOM 687 N N . ARG A 1 87 ? 11.180 14.443 -20.444 1.00 62.75 87 ARG A N 1
ATOM 688 C CA . ARG A 1 87 ? 12.494 14.292 -19.776 1.00 62.75 87 ARG A CA 1
ATOM 689 C C . ARG A 1 87 ? 13.674 14.012 -20.705 1.00 62.75 87 ARG A C 1
ATOM 691 O O . ARG A 1 87 ? 14.802 13.969 -20.217 1.00 62.75 87 ARG A O 1
ATOM 698 N N . GLY A 1 88 ? 13.447 13.847 -22.012 1.00 67.31 88 GLY A N 1
ATOM 699 C CA . GLY A 1 88 ? 14.514 13.622 -22.996 1.00 67.31 88 GLY A CA 1
ATOM 700 C C . GLY A 1 88 ? 15.318 12.339 -22.757 1.00 67.31 88 GLY A C 1
ATOM 701 O O . GLY A 1 88 ? 16.510 12.291 -23.061 1.00 67.31 88 GLY A O 1
ATOM 702 N N . ALA A 1 89 ? 14.698 11.323 -22.152 1.00 68.38 89 ALA A N 1
ATOM 703 C CA . ALA A 1 89 ? 15.361 10.076 -21.784 1.00 68.38 89 ALA A CA 1
ATOM 704 C C . ALA A 1 89 ? 15.630 9.165 -23.002 1.00 68.38 89 ALA A C 1
ATOM 706 O O . ALA A 1 89 ? 14.830 9.102 -23.936 1.00 68.38 89 ALA A O 1
ATOM 707 N N . ASP A 1 90 ? 16.743 8.420 -22.972 1.00 79.56 90 ASP A N 1
ATOM 708 C CA . ASP A 1 90 ? 17.087 7.429 -24.002 1.00 79.56 90 ASP A CA 1
ATOM 709 C C . ASP A 1 90 ? 16.091 6.256 -23.977 1.00 79.56 90 ASP A C 1
ATOM 711 O O . ASP A 1 90 ? 15.940 5.551 -22.973 1.00 79.56 90 ASP A O 1
ATOM 715 N N . ILE A 1 91 ? 15.426 6.033 -25.111 1.00 75.69 91 ILE A N 1
ATOM 716 C CA . ILE A 1 91 ? 14.406 4.997 -25.278 1.00 75.69 91 ILE A CA 1
ATOM 717 C C . ILE A 1 91 ? 14.942 3.579 -25.033 1.00 75.69 91 ILE A C 1
ATOM 719 O O . ILE A 1 91 ? 14.211 2.732 -24.520 1.00 75.69 91 ILE A O 1
ATOM 723 N N . ASN A 1 92 ? 16.209 3.306 -25.352 1.00 80.31 92 ASN A N 1
ATOM 724 C CA . ASN A 1 92 ? 16.811 1.989 -25.149 1.00 80.31 92 ASN A CA 1
ATOM 725 C C . ASN A 1 92 ? 17.044 1.721 -23.662 1.00 80.31 92 ASN A C 1
ATOM 727 O O . ASN A 1 92 ? 16.735 0.634 -23.175 1.00 80.31 92 ASN A O 1
ATOM 731 N N . TYR A 1 93 ? 17.507 2.734 -22.926 1.00 79.94 93 TYR A N 1
ATOM 732 C CA . TYR A 1 93 ? 17.654 2.645 -21.474 1.00 79.94 93 TYR A CA 1
ATOM 733 C C . TYR A 1 93 ? 16.296 2.468 -20.778 1.00 79.94 93 TYR A C 1
ATOM 735 O O . TYR A 1 93 ? 16.156 1.630 -19.885 1.00 79.94 93 TYR A O 1
ATOM 743 N N . LEU A 1 94 ? 15.270 3.209 -21.218 1.00 78.62 94 LEU A N 1
ATOM 744 C CA . LEU A 1 94 ? 13.909 3.079 -20.690 1.00 78.62 94 LEU A CA 1
ATOM 745 C C . LEU A 1 94 ? 13.347 1.668 -20.881 1.00 78.62 94 LEU A C 1
ATOM 747 O O . LEU A 1 94 ? 12.770 1.116 -19.943 1.00 78.62 94 LEU A O 1
ATOM 751 N N . ARG A 1 95 ? 13.538 1.075 -22.067 1.00 80.88 95 ARG A N 1
ATOM 752 C CA . ARG A 1 95 ? 13.098 -0.296 -22.365 1.00 80.88 95 ARG A CA 1
ATOM 753 C C . ARG A 1 95 ? 13.800 -1.320 -21.483 1.00 80.88 95 ARG A C 1
ATOM 755 O O . ARG A 1 95 ? 13.121 -2.112 -20.841 1.00 80.88 95 ARG A O 1
ATOM 762 N N . GLN A 1 96 ? 15.126 -1.246 -21.376 1.00 83.31 96 GLN A N 1
ATOM 763 C CA . GLN A 1 96 ? 15.895 -2.169 -20.539 1.00 83.31 96 GLN A CA 1
ATOM 764 C C . GLN A 1 96 ? 15.475 -2.078 -19.062 1.00 83.31 96 GLN A C 1
ATOM 766 O O . GLN A 1 96 ? 15.210 -3.088 -18.414 1.00 83.31 96 GLN A O 1
ATOM 771 N N . SER A 1 97 ? 15.327 -0.859 -18.536 1.00 81.94 97 SER A N 1
ATOM 772 C CA . SER A 1 97 ? 14.863 -0.646 -17.162 1.00 81.94 97 SER A CA 1
ATOM 773 C C . SER A 1 97 ? 13.415 -1.107 -16.939 1.00 81.94 97 SER A C 1
ATOM 775 O O . SER A 1 97 ? 13.059 -1.521 -15.833 1.00 81.94 97 SER A O 1
ATOM 777 N N . HIS A 1 98 ? 12.547 -0.990 -17.948 1.00 84.00 98 HIS A N 1
ATOM 778 C CA . HIS A 1 98 ? 11.169 -1.482 -17.878 1.00 84.00 98 HIS A CA 1
ATOM 779 C C . HIS A 1 98 ? 11.128 -3.010 -17.832 1.00 84.00 98 HIS A C 1
ATOM 781 O O . HIS A 1 98 ? 10.486 -3.547 -16.933 1.00 84.00 98 HIS A O 1
ATOM 787 N N . GLU A 1 99 ? 11.880 -3.699 -18.694 1.00 85.31 99 GLU A N 1
ATOM 788 C CA . GLU A 1 99 ? 11.967 -5.165 -18.696 1.00 85.31 99 GLU A CA 1
ATOM 789 C C . GLU A 1 99 ? 12.441 -5.717 -17.343 1.00 85.31 99 GLU A C 1
ATOM 791 O O . GLU A 1 99 ? 11.801 -6.601 -16.772 1.00 85.31 99 GLU A O 1
ATOM 796 N N . GLU A 1 100 ? 13.503 -5.149 -16.763 1.00 84.38 100 GLU A N 1
ATOM 797 C CA . GLU A 1 100 ? 14.012 -5.575 -15.451 1.00 84.38 100 GLU A CA 1
ATOM 798 C C . GLU A 1 100 ? 12.971 -5.413 -14.331 1.00 84.38 100 GLU A C 1
ATOM 800 O O . GLU A 1 100 ? 12.821 -6.286 -13.468 1.00 84.38 100 GLU A O 1
ATOM 805 N N . ARG A 1 101 ? 12.229 -4.297 -14.336 1.00 81.69 101 ARG A N 1
ATOM 806 C CA . ARG A 1 101 ? 11.147 -4.052 -13.371 1.00 81.69 101 ARG A CA 1
ATOM 807 C C . ARG A 1 101 ? 9.969 -4.990 -13.602 1.00 81.69 101 ARG A C 1
ATOM 809 O O . ARG A 1 101 ? 9.385 -5.457 -12.627 1.00 81.69 101 ARG A O 1
ATOM 816 N N . ARG A 1 102 ? 9.651 -5.298 -14.861 1.00 83.69 102 ARG A N 1
ATOM 817 C CA . ARG A 1 102 ? 8.552 -6.190 -15.233 1.00 83.69 102 ARG A CA 1
ATOM 818 C C . ARG A 1 102 ? 8.797 -7.615 -14.752 1.00 83.69 102 ARG A C 1
ATOM 820 O O . ARG A 1 102 ? 7.910 -8.194 -14.138 1.00 83.69 102 ARG A O 1
ATOM 827 N N . ILE A 1 103 ? 10.016 -8.126 -14.917 1.00 85.12 103 ILE A N 1
ATOM 828 C CA . ILE A 1 103 ? 10.411 -9.440 -14.389 1.00 85.12 103 ILE A CA 1
ATOM 829 C C . ILE A 1 103 ? 10.222 -9.486 -12.866 1.00 85.12 103 ILE A C 1
ATOM 831 O O . ILE A 1 103 ? 9.645 -10.432 -12.333 1.00 85.12 103 ILE A O 1
ATOM 835 N N . GLN A 1 104 ? 10.661 -8.447 -12.147 1.00 81.12 104 GLN A N 1
ATOM 836 C CA . GLN A 1 104 ? 10.467 -8.377 -10.694 1.00 81.12 104 GLN A CA 1
ATOM 837 C C . GLN A 1 104 ? 8.985 -8.311 -10.317 1.00 81.12 104 GLN A C 1
ATOM 839 O O . GLN A 1 104 ? 8.576 -8.963 -9.362 1.00 81.12 104 GLN A O 1
ATOM 844 N N . TYR A 1 105 ? 8.179 -7.556 -11.062 1.00 81.69 105 TYR A N 1
ATOM 845 C CA . TYR A 1 105 ? 6.739 -7.464 -10.849 1.00 81.69 105 TYR A CA 1
ATOM 846 C C . TYR A 1 105 ? 6.049 -8.821 -11.022 1.00 81.69 105 TYR A C 1
ATOM 848 O O . TYR A 1 105 ? 5.281 -9.234 -10.159 1.00 81.69 105 TYR A O 1
ATOM 856 N N . GLU A 1 106 ? 6.355 -9.541 -12.099 1.00 81.25 106 GLU A N 1
ATOM 857 C CA . GLU A 1 106 ? 5.756 -10.846 -12.393 1.00 81.25 106 GLU A CA 1
ATOM 858 C C . GLU A 1 106 ? 6.114 -11.901 -11.341 1.00 81.25 106 GLU A C 1
ATOM 860 O O . GLU A 1 106 ? 5.261 -12.694 -10.948 1.00 81.25 106 GLU A O 1
ATOM 865 N N . ILE A 1 107 ? 7.346 -11.867 -10.826 1.00 81.25 107 ILE A N 1
ATOM 866 C CA . ILE A 1 107 ? 7.814 -12.803 -9.796 1.00 81.25 107 ILE A CA 1
ATOM 867 C C . ILE A 1 107 ? 7.294 -12.440 -8.401 1.00 81.25 107 ILE A C 1
ATOM 869 O O . ILE A 1 107 ? 7.086 -13.331 -7.586 1.00 81.25 107 ILE A O 1
ATOM 873 N N . MET A 1 108 ? 7.125 -11.155 -8.085 1.00 78.50 108 MET A N 1
ATOM 874 C CA . MET A 1 108 ? 6.889 -10.725 -6.701 1.00 78.50 108 MET A CA 1
ATOM 875 C C . MET A 1 108 ? 5.443 -10.302 -6.436 1.00 78.50 108 MET A C 1
ATOM 877 O O . MET A 1 108 ? 4.947 -10.521 -5.338 1.00 78.50 108 MET A O 1
ATOM 881 N N . ALA A 1 109 ? 4.755 -9.684 -7.401 1.00 66.75 109 ALA A N 1
ATOM 882 C CA . ALA A 1 109 ? 3.453 -9.047 -7.171 1.00 66.75 109 ALA A CA 1
ATOM 883 C C . ALA A 1 109 ? 2.243 -9.985 -7.344 1.00 66.75 109 ALA A C 1
ATOM 885 O O . ALA A 1 109 ? 1.136 -9.605 -6.971 1.00 66.75 109 ALA A O 1
ATOM 886 N N . PHE A 1 110 ? 2.433 -11.184 -7.907 1.00 60.75 110 PHE A N 1
ATOM 887 C CA . PHE A 1 110 ? 1.358 -12.162 -8.142 1.00 60.75 110 PHE A CA 1
ATOM 888 C C . PHE A 1 110 ? 1.373 -13.367 -7.191 1.00 60.75 110 PHE A C 1
ATOM 890 O O . PHE A 1 110 ? 0.468 -14.195 -7.252 1.00 60.75 110 PHE A O 1
ATOM 897 N N . PHE A 1 111 ? 2.374 -13.478 -6.316 1.00 48.75 111 PHE A N 1
ATOM 898 C CA . PHE A 1 111 ? 2.463 -14.554 -5.330 1.00 48.75 111 PHE A CA 1
ATOM 899 C C . PHE A 1 111 ? 2.009 -14.044 -3.961 1.00 48.75 111 PHE A C 1
ATOM 901 O O . PHE A 1 111 ? 2.846 -13.659 -3.152 1.00 48.75 111 PHE A O 1
ATOM 908 N N . ASN A 1 112 ? 0.693 -14.010 -3.733 1.00 46.41 112 ASN A N 1
ATOM 909 C CA . ASN A 1 112 ? 0.058 -14.025 -2.406 1.00 46.41 112 ASN A CA 1
ATOM 910 C C . ASN A 1 112 ? -1.441 -14.314 -2.522 1.00 46.41 112 ASN A C 1
ATOM 912 O O . ASN A 1 112 ? -2.140 -13.557 -3.234 1.00 46.41 112 ASN A O 1
#

Sequence (112 aa):
MTACHPAAHHLAALERDIQMVRAGLDFYTIDTHYMKSKLISSKNKVTIVEGMSAAFINPDLFNLKIYFYTDGETELMRISSRDIDERGADINYLRQSHEERRIQYEIMAFFN

pLDDT: mean 87.11, std 11.27, range [46.41, 98.06]

InterPro domains:
  IPR006083 Phosphoribulokinase/uridine kinase [PF00485] (27-105)
  IPR027417 P-loop containing nucleoside triphosphate hydrolase [G3DSA:3.40.50.300] (2-109)
  IPR027417 P-loop containing nucleoside triphosphate hydrolase [SSF52540] (8-103)